Protein AF-A0A9K3P2A1-F1 (afdb_monomer_lite)

Secondary structure (DSSP, 8-state):
----EEE------------TTTTPPP---TTSGGGGGGHHHHHHHHH-TTHHHHH------HHHHHHHHHHEEEETTTTEEEEEEEETTEEEEEEE-HHHHHHHHT----TTS-S---HHHHHHHHHH--

Structure (mmCIF, N/CA/C/O backbone):
data_AF-A0A9K3P2A1-F1
#
_entry.id   AF-A0A9K3P2A1-F1
#
loop_
_atom_site.group_PDB
_atom_site.id
_atom_site.type_symbol
_atom_site.label_atom_id
_atom_site.label_alt_id
_atom_site.label_comp_id
_atom_site.label_asym_id
_atom_site.label_entity_id
_atom_site.label_seq_id
_atom_site.pdbx_PDB_ins_code
_atom_site.Cartn_x
_atom_site.Cartn_y
_atom_site.Cartn_z
_atom_site.occupancy
_atom_site.B_iso_or_equiv
_atom_site.auth_seq_id
_atom_site.auth_comp_id
_atom_site.auth_asym_id
_atom_site.auth_atom_id
_atom_site.pdbx_PDB_model_num
ATOM 1 N N . MET A 1 1 ? -9.078 18.064 26.685 1.00 35.88 1 MET A N 1
ATOM 2 C CA . MET A 1 1 ? -8.962 18.201 25.220 1.00 35.88 1 MET A CA 1
ATOM 3 C C . MET A 1 1 ? -9.677 17.002 24.631 1.00 35.88 1 MET A C 1
ATOM 5 O O . MET A 1 1 ? -9.434 15.902 25.105 1.00 35.88 1 MET A O 1
ATOM 9 N N . ALA A 1 2 ? -10.685 17.220 23.790 1.00 39.91 2 ALA A N 1
ATOM 10 C CA . ALA A 1 2 ? -11.493 16.136 23.239 1.00 39.91 2 ALA A CA 1
ATOM 11 C C . ALA A 1 2 ? -10.838 15.665 21.936 1.00 39.91 2 ALA A C 1
ATOM 13 O O . ALA A 1 2 ? -10.855 16.417 20.966 1.00 39.91 2 ALA A O 1
ATOM 14 N N . ASN A 1 3 ? -10.249 14.464 21.935 1.00 42.62 3 ASN A N 1
ATOM 15 C CA . ASN A 1 3 ? -9.659 13.873 20.732 1.00 42.62 3 ASN A CA 1
ATOM 16 C C . ASN A 1 3 ? -10.751 13.692 19.675 1.00 42.62 3 ASN A C 1
ATOM 18 O O . ASN A 1 3 ? -11.746 12.995 19.890 1.00 42.62 3 ASN A O 1
ATOM 22 N N . SER A 1 4 ? -10.567 14.348 18.534 1.00 47.31 4 SER A N 1
ATOM 23 C CA . SER A 1 4 ? -11.456 14.256 17.380 1.00 47.31 4 SER A CA 1
ATOM 24 C C . SER A 1 4 ? -11.145 12.980 16.591 1.00 47.31 4 SER A C 1
ATOM 26 O O . SER A 1 4 ? -10.529 13.030 15.530 1.00 47.31 4 SER A O 1
ATOM 28 N N . SER A 1 5 ? -11.579 11.820 17.084 1.00 49.31 5 SER A N 1
ATOM 29 C CA . SER A 1 5 ? -11.522 10.575 16.309 1.00 49.31 5 SER A CA 1
ATOM 30 C C . SER A 1 5 ? -12.645 10.547 15.269 1.00 49.31 5 SER A C 1
ATOM 32 O O . SER A 1 5 ? -13.829 10.585 15.615 1.00 49.31 5 SER A O 1
ATOM 34 N N . LYS A 1 6 ? -12.291 10.469 13.981 1.00 62.22 6 LYS A N 1
ATOM 35 C CA . LYS A 1 6 ? -13.261 10.346 12.881 1.00 62.22 6 LYS A CA 1
ATOM 36 C C . LYS A 1 6 ? -13.411 8.877 12.485 1.00 62.22 6 LYS A C 1
ATOM 38 O O . LYS A 1 6 ? -12.435 8.187 12.194 1.00 62.22 6 LYS A O 1
ATOM 43 N N . THR A 1 7 ? -14.652 8.395 12.444 1.00 57.34 7 THR A N 1
ATOM 44 C CA . THR A 1 7 ? -14.978 7.089 11.859 1.00 57.34 7 THR A CA 1
ATOM 45 C C . THR A 1 7 ? -14.795 7.162 10.345 1.00 57.34 7 THR A C 1
ATOM 47 O O . THR A 1 7 ? -15.378 8.029 9.686 1.00 57.34 7 THR A O 1
ATOM 50 N N . ILE A 1 8 ? -13.998 6.254 9.781 1.00 60.16 8 ILE A N 1
ATOM 51 C CA . ILE A 1 8 ? -13.755 6.210 8.338 1.00 60.16 8 ILE A CA 1
ATOM 52 C C . ILE A 1 8 ? -15.010 5.651 7.659 1.00 60.16 8 ILE A C 1
ATOM 54 O O . ILE A 1 8 ? -15.293 4.459 7.721 1.00 60.16 8 ILE A O 1
ATOM 58 N N . SER A 1 9 ? -15.788 6.513 7.001 1.00 45.38 9 SER A N 1
ATOM 59 C CA . SER A 1 9 ? -16.869 6.068 6.113 1.00 45.38 9 SER A CA 1
ATOM 60 C C . SER A 1 9 ? -16.342 5.984 4.682 1.00 45.38 9 SER A C 1
ATOM 62 O O . SER A 1 9 ? -16.003 7.003 4.078 1.00 45.38 9 SER A O 1
ATOM 64 N N . VAL A 1 10 ? -16.248 4.772 4.131 1.00 47.66 10 VAL A N 1
ATOM 65 C CA . VAL A 1 10 ? -15.830 4.566 2.737 1.00 47.66 10 VAL A CA 1
ATOM 66 C C . VAL A 1 10 ? -16.986 4.970 1.819 1.00 47.66 10 VAL A C 1
ATOM 68 O O . VAL A 1 10 ? -17.850 4.164 1.477 1.00 47.66 10 VAL A O 1
ATOM 71 N N . LYS A 1 11 ? -17.034 6.245 1.424 1.00 43.16 11 LYS A N 1
ATOM 72 C CA . LYS A 1 11 ? -17.867 6.678 0.298 1.00 43.16 11 LYS A CA 1
ATOM 73 C C . LYS A 1 11 ? -17.125 6.336 -0.991 1.00 43.16 11 LYS A C 1
ATOM 75 O O . LYS A 1 11 ? -16.201 7.044 -1.378 1.00 43.16 11 LYS A O 1
ATOM 80 N N . TYR A 1 12 ? -17.524 5.252 -1.655 1.00 43.06 12 TYR A N 1
ATOM 81 C CA . TYR A 1 12 ? -17.064 4.943 -3.009 1.00 43.06 12 TYR A CA 1
ATOM 82 C C . TYR A 1 12 ? -17.601 6.005 -3.973 1.00 43.06 12 TYR A C 1
ATOM 84 O O . TYR A 1 12 ? -18.735 5.922 -4.438 1.00 43.06 12 TYR A O 1
ATOM 92 N N . VAL A 1 13 ? -16.791 7.023 -4.254 1.00 43.00 13 VAL A N 1
ATOM 93 C CA . VAL A 1 13 ? -17.041 7.982 -5.333 1.00 43.00 13 VAL A CA 1
ATOM 94 C C . VAL A 1 13 ? -15.879 7.889 -6.313 1.00 43.00 13 VAL A C 1
ATOM 96 O O . VAL A 1 13 ? -15.010 8.752 -6.364 1.00 43.00 13 VAL A O 1
ATOM 99 N N . SER A 1 14 ? -15.825 6.803 -7.078 1.00 48.16 14 SER A N 1
ATOM 100 C CA . SER A 1 14 ? -14.970 6.742 -8.259 1.00 48.16 14 SER A CA 1
ATOM 101 C C . SER A 1 14 ? -15.779 6.198 -9.432 1.00 48.16 14 SER A C 1
ATOM 103 O O . SER A 1 14 ? -16.319 5.099 -9.390 1.00 48.16 14 SER A O 1
ATOM 105 N N . ASN A 1 15 ? -15.850 6.974 -10.515 1.00 55.09 15 ASN A N 1
ATOM 106 C CA . ASN A 1 15 ? -16.389 6.529 -11.808 1.00 55.09 15 ASN A CA 1
ATOM 107 C C . ASN A 1 15 ? -15.403 5.596 -12.544 1.00 55.09 15 ASN A C 1
ATOM 109 O O . ASN A 1 15 ? -15.486 5.423 -13.758 1.00 55.09 15 ASN A O 1
ATOM 113 N N . VAL A 1 16 ? -14.422 5.044 -11.828 1.00 53.03 16 VAL A N 1
ATOM 114 C CA . VAL A 1 16 ? -13.366 4.203 -12.381 1.00 53.03 16 VAL A CA 1
ATOM 115 C C . VAL A 1 16 ? -13.866 2.768 -12.307 1.00 53.03 16 VAL A C 1
ATOM 117 O O . VAL A 1 16 ? -13.983 2.207 -11.218 1.00 53.03 16 VAL A O 1
ATOM 120 N N . GLN A 1 17 ? -14.189 2.178 -13.459 1.00 59.78 17 GLN A N 1
ATOM 121 C CA . GLN A 1 17 ? -14.466 0.747 -13.518 1.00 59.78 17 GLN A CA 1
ATOM 122 C C . GLN A 1 17 ? -13.210 -0.008 -13.084 1.00 59.78 17 GLN A C 1
ATOM 124 O O . GLN A 1 17 ? -12.128 0.168 -13.643 1.00 59.78 17 GLN A O 1
ATOM 129 N N . PHE A 1 18 ? -13.352 -0.805 -12.032 1.00 53.12 18 PHE A N 1
ATOM 130 C CA . PHE A 1 18 ? -12.257 -1.584 -11.490 1.00 53.12 18 PHE A CA 1
ATOM 131 C C . PHE A 1 18 ? -12.048 -2.818 -12.375 1.00 53.12 18 PHE A C 1
ATOM 133 O O . PHE A 1 18 ? -12.896 -3.709 -12.394 1.00 53.12 18 PHE A O 1
ATOM 140 N N . ASP A 1 19 ? -10.951 -2.861 -13.130 1.00 67.25 19 ASP A N 1
ATOM 141 C CA . ASP A 1 19 ? -10.540 -4.057 -13.856 1.00 67.25 19 ASP A CA 1
ATOM 142 C C . ASP A 1 19 ? -9.963 -5.083 -12.862 1.00 67.25 19 ASP A C 1
ATOM 144 O O . ASP A 1 19 ? -9.225 -4.693 -11.953 1.00 67.25 19 ASP A O 1
ATOM 148 N N . PRO A 1 20 ? -10.258 -6.388 -12.995 1.00 65.88 20 PRO A N 1
ATOM 149 C CA . PRO A 1 20 ? -9.697 -7.421 -12.122 1.00 65.88 20 PRO A CA 1
ATOM 150 C C . PRO A 1 20 ? -8.161 -7.464 -12.085 1.00 65.88 20 PRO A C 1
ATOM 152 O O . PRO A 1 20 ? -7.596 -7.993 -11.131 1.00 65.88 20 PRO A O 1
ATOM 155 N N . SER A 1 21 ? -7.486 -6.930 -13.106 1.00 64.56 21 SER A N 1
ATOM 156 C CA . SER A 1 21 ? -6.028 -6.797 -13.151 1.00 64.56 21 SER A CA 1
ATOM 157 C C . SER A 1 21 ? -5.493 -5.595 -12.364 1.00 64.56 21 SER A C 1
ATOM 159 O O . SER A 1 21 ? -4.300 -5.568 -12.045 1.00 64.56 21 SER A O 1
ATOM 161 N N . HIS A 1 22 ? -6.340 -4.629 -11.987 1.00 61.41 22 HIS A N 1
ATOM 162 C CA . HIS A 1 22 ? -5.944 -3.541 -11.096 1.00 61.41 22 HIS A CA 1
ATOM 163 C C . HIS A 1 22 ? -5.514 -4.116 -9.737 1.00 61.41 22 HIS A C 1
ATOM 165 O O . HIS A 1 22 ? -6.172 -4.991 -9.179 1.00 61.41 22 HIS A O 1
ATOM 171 N N . ASN A 1 23 ? -4.400 -3.615 -9.200 1.00 63.88 23 ASN A N 1
ATOM 172 C CA . ASN A 1 23 ? -3.734 -4.110 -7.985 1.00 63.88 23 ASN A CA 1
ATOM 173 C C . ASN A 1 23 ? -3.072 -5.498 -8.104 1.00 63.88 23 ASN A C 1
ATOM 175 O O . ASN A 1 23 ? -2.781 -6.123 -7.083 1.00 63.88 23 ASN A O 1
ATOM 179 N N . THR A 1 24 ? -2.790 -5.985 -9.316 1.00 71.62 24 THR A N 1
ATOM 180 C CA . THR A 1 24 ? -1.940 -7.175 -9.484 1.00 71.62 24 THR A CA 1
ATOM 181 C C . THR A 1 24 ? -0.478 -6.820 -9.212 1.00 71.62 24 THR A C 1
ATOM 183 O O . THR A 1 24 ? 0.042 -5.860 -9.780 1.00 71.62 24 THR A O 1
ATOM 186 N N . CYS A 1 25 ? 0.201 -7.605 -8.370 1.00 78.50 25 CYS A N 1
ATOM 187 C CA . CYS A 1 25 ? 1.638 -7.456 -8.142 1.00 78.50 25 CYS A CA 1
ATOM 188 C C . CYS A 1 25 ? 2.417 -7.631 -9.452 1.00 78.50 25 CYS A C 1
ATOM 190 O O . CYS A 1 25 ? 2.149 -8.545 -10.237 1.00 78.50 25 CYS A O 1
ATOM 192 N N . CYS A 1 26 ? 3.425 -6.794 -9.662 1.00 80.62 26 CYS A N 1
ATOM 193 C CA . CYS A 1 26 ? 4.334 -6.927 -10.784 1.00 80.62 26 CYS A CA 1
ATOM 194 C C . CYS A 1 26 ? 5.180 -8.198 -10.635 1.00 80.62 26 CYS A C 1
ATOM 196 O O . CYS A 1 26 ? 5.749 -8.465 -9.575 1.00 80.62 26 CYS A O 1
ATOM 198 N N . VAL A 1 27 ? 5.305 -8.961 -11.722 1.00 81.31 27 VAL A N 1
ATOM 199 C CA . VAL A 1 27 ? 6.164 -10.148 -11.792 1.00 81.31 27 VAL A CA 1
ATOM 200 C C . VAL A 1 27 ? 7.365 -9.820 -12.673 1.00 81.31 27 VAL A C 1
ATOM 202 O O . VAL A 1 27 ? 7.235 -9.688 -13.886 1.00 81.31 27 VAL A O 1
ATOM 205 N N . TYR A 1 28 ? 8.539 -9.676 -12.058 1.00 79.75 28 TYR A N 1
ATOM 206 C CA . TYR A 1 28 ? 9.806 -9.395 -12.750 1.00 79.75 28 TYR A CA 1
ATOM 207 C C . TYR A 1 28 ? 10.587 -10.681 -13.041 1.00 79.75 28 TYR A C 1
ATOM 209 O O . TYR A 1 28 ? 11.768 -10.790 -12.716 1.00 79.75 28 TYR A O 1
ATOM 217 N N . ASP A 1 29 ? 9.910 -11.677 -13.606 1.00 81.44 29 ASP A N 1
ATOM 218 C CA . ASP A 1 29 ? 10.523 -12.957 -13.952 1.00 81.44 29 ASP A CA 1
ATOM 219 C C . ASP A 1 29 ? 11.112 -12.898 -15.367 1.00 81.44 29 ASP A C 1
ATOM 221 O O . ASP A 1 29 ? 10.397 -12.938 -16.369 1.00 81.44 29 ASP A O 1
ATOM 225 N N . GLU A 1 30 ? 12.439 -12.798 -15.441 1.00 79.50 30 GLU A N 1
ATOM 226 C CA . GLU A 1 30 ? 13.194 -12.737 -16.698 1.00 79.50 30 GLU A CA 1
ATOM 227 C C . GLU A 1 30 ? 13.121 -14.033 -17.517 1.00 79.50 30 GLU A C 1
ATOM 229 O O . GLU A 1 30 ? 13.458 -14.023 -18.701 1.00 79.50 30 GLU A O 1
ATOM 234 N N . THR A 1 31 ? 12.657 -15.138 -16.925 1.00 82.38 31 THR A N 1
ATOM 235 C CA . THR A 1 31 ? 12.455 -16.399 -17.651 1.00 82.38 31 THR A CA 1
ATOM 236 C C . THR A 1 31 ? 11.191 -16.381 -18.514 1.00 82.38 31 THR A C 1
ATOM 238 O O . THR A 1 31 ? 11.062 -17.184 -19.441 1.00 82.38 31 THR A O 1
ATOM 241 N N . LEU A 1 32 ? 10.267 -15.442 -18.268 1.00 84.25 32 LEU A N 1
ATOM 242 C CA . LEU A 1 32 ? 9.044 -15.303 -19.051 1.00 84.25 32 LEU A CA 1
ATOM 243 C C . LEU A 1 32 ? 9.344 -14.677 -20.425 1.00 84.25 32 LEU A C 1
ATOM 245 O O . LEU A 1 32 ? 9.840 -13.551 -20.488 1.00 84.25 32 LEU A O 1
ATOM 249 N N . PRO A 1 33 ? 8.935 -15.301 -21.548 1.00 83.50 33 PRO A N 1
ATOM 250 C CA . PRO A 1 33 ? 9.208 -14.769 -22.889 1.00 83.50 33 PRO A CA 1
ATOM 251 C C . PRO A 1 33 ? 8.680 -13.347 -23.119 1.00 83.50 33 PRO A C 1
ATOM 253 O O . PRO A 1 33 ? 9.285 -12.558 -23.841 1.00 83.50 33 PRO A O 1
ATOM 256 N N . LYS A 1 34 ? 7.564 -12.991 -22.468 1.00 82.75 34 LYS A N 1
ATOM 257 C CA . LYS A 1 34 ? 6.962 -11.651 -22.548 1.00 82.75 34 LYS A CA 1
ATOM 258 C C . LYS A 1 34 ? 7.813 -10.569 -21.874 1.00 82.75 34 LYS A C 1
ATOM 260 O O . LYS A 1 34 ? 7.645 -9.399 -22.200 1.00 82.75 34 LYS A O 1
ATOM 265 N N . MET A 1 35 ? 8.727 -10.946 -20.977 1.00 81.50 35 MET A N 1
ATOM 266 C CA . MET A 1 35 ? 9.604 -10.006 -20.280 1.00 81.50 35 MET A CA 1
ATOM 267 C C . MET A 1 35 ? 10.816 -9.572 -21.101 1.00 81.50 35 MET A C 1
ATOM 269 O O . MET A 1 35 ? 11.383 -8.520 -20.816 1.00 81.50 35 MET A O 1
ATOM 273 N N . ALA A 1 36 ? 11.171 -10.309 -22.159 1.00 79.69 36 ALA A N 1
ATOM 274 C CA . ALA A 1 36 ? 12.324 -9.995 -23.004 1.00 79.69 36 ALA A CA 1
ATOM 275 C C . ALA A 1 36 ? 12.257 -8.586 -23.625 1.00 79.69 36 ALA A C 1
ATOM 277 O O . ALA A 1 36 ? 13.284 -7.928 -23.758 1.00 79.69 36 ALA A O 1
ATOM 278 N N . VAL A 1 37 ? 11.052 -8.098 -23.947 1.00 84.12 37 VAL A N 1
ATOM 279 C CA . VAL A 1 37 ? 10.827 -6.764 -24.541 1.00 84.12 37 VAL A CA 1
ATOM 280 C C . VAL A 1 37 ? 11.036 -5.632 -23.524 1.00 84.12 37 VAL A C 1
ATOM 282 O O . VAL A 1 37 ? 11.299 -4.496 -23.900 1.00 84.12 37 VAL A O 1
ATOM 285 N N . PHE A 1 38 ? 10.955 -5.939 -22.229 1.00 81.38 38 PHE A N 1
ATOM 286 C CA . PHE A 1 38 ? 11.063 -4.970 -21.135 1.00 81.38 38 PHE A CA 1
ATOM 287 C C . PHE A 1 38 ? 12.392 -5.084 -20.381 1.00 81.38 38 PHE A C 1
ATOM 289 O O . PHE A 1 38 ? 12.535 -4.536 -19.291 1.00 81.38 38 PHE A O 1
ATOM 296 N N . LYS A 1 39 ? 13.377 -5.799 -20.929 1.00 80.44 39 LYS A N 1
ATOM 297 C CA . LYS A 1 39 ? 14.640 -6.067 -20.233 1.00 80.44 39 LYS A CA 1
ATOM 298 C C . LYS A 1 39 ? 15.342 -4.786 -19.771 1.00 80.44 39 LYS A C 1
ATOM 300 O O . LYS A 1 39 ? 15.814 -4.728 -18.640 1.00 80.44 39 LYS A O 1
ATOM 305 N N . ASP A 1 40 ? 15.321 -3.750 -20.604 1.00 81.75 40 ASP A N 1
ATOM 306 C CA . ASP A 1 40 ? 16.009 -2.488 -20.325 1.00 81.75 40 ASP A CA 1
ATOM 307 C C . ASP A 1 40 ? 15.347 -1.699 -19.183 1.00 81.75 40 ASP A C 1
ATOM 309 O O . ASP A 1 40 ? 16.034 -1.075 -18.375 1.00 81.75 40 ASP A O 1
ATOM 313 N N . ILE A 1 41 ? 14.014 -1.764 -19.048 1.00 84.69 41 ILE A N 1
ATOM 314 C CA . ILE A 1 41 ? 13.312 -1.077 -17.953 1.00 84.69 41 ILE A CA 1
ATOM 315 C C . ILE A 1 41 ? 13.387 -1.863 -16.640 1.00 84.69 41 ILE A C 1
ATOM 317 O O . ILE A 1 41 ? 13.279 -1.270 -15.569 1.00 84.69 41 ILE A O 1
ATOM 321 N N . LEU A 1 42 ? 13.606 -3.182 -16.682 1.00 82.69 42 LEU A N 1
ATOM 322 C CA . LEU A 1 42 ? 13.670 -4.006 -15.471 1.00 82.69 42 LEU A CA 1
ATOM 323 C C . LEU A 1 42 ? 14.785 -3.574 -14.521 1.00 82.69 42 LEU A C 1
ATOM 325 O O . LEU A 1 42 ? 14.580 -3.582 -13.308 1.00 82.69 42 LEU A O 1
ATOM 329 N N . GLU A 1 43 ? 15.941 -3.167 -15.047 1.00 83.50 43 GLU A N 1
ATOM 330 C CA . GLU A 1 43 ? 17.035 -2.645 -14.225 1.00 83.50 43 GLU A CA 1
ATOM 331 C C . GLU A 1 43 ? 16.601 -1.396 -13.446 1.00 83.50 43 GLU A C 1
ATOM 333 O O . GLU A 1 43 ? 16.905 -1.263 -12.260 1.00 83.50 43 GLU A O 1
ATOM 338 N N . PHE A 1 44 ? 15.821 -0.517 -14.080 1.00 84.62 44 PHE A N 1
ATOM 339 C CA . PHE A 1 44 ? 15.246 0.654 -13.428 1.00 84.62 44 PHE A CA 1
ATOM 340 C C . PHE A 1 44 ? 14.175 0.267 -12.400 1.00 84.62 44 PHE A C 1
ATOM 342 O O . PHE A 1 44 ? 14.235 0.710 -11.255 1.00 84.62 44 PHE A O 1
ATOM 349 N N . MET A 1 45 ? 13.241 -0.617 -12.765 1.00 85.31 45 MET A N 1
ATOM 350 C CA . MET A 1 45 ? 12.156 -1.057 -11.877 1.00 85.31 45 MET A CA 1
ATOM 351 C C . MET A 1 45 ? 12.678 -1.729 -10.601 1.00 85.31 45 MET A C 1
ATOM 353 O O . MET A 1 45 ? 12.102 -1.550 -9.528 1.00 85.31 45 MET A O 1
ATOM 357 N N . LYS A 1 46 ? 13.789 -2.471 -10.693 1.00 83.19 46 LYS A N 1
ATOM 358 C CA . LYS A 1 46 ? 14.451 -3.107 -9.542 1.00 83.19 46 LYS A CA 1
ATOM 359 C C . LYS A 1 46 ? 15.095 -2.107 -8.577 1.00 83.19 46 LYS A C 1
ATOM 361 O O . LYS A 1 46 ? 15.309 -2.462 -7.425 1.00 83.19 46 LYS A O 1
ATOM 366 N N . ARG A 1 47 ? 15.406 -0.886 -9.025 1.00 83.56 47 ARG A N 1
ATOM 367 C CA . ARG A 1 47 ? 16.004 0.180 -8.199 1.00 83.56 47 ARG A CA 1
ATOM 368 C C . ARG A 1 47 ? 14.972 1.058 -7.499 1.00 83.56 47 ARG A C 1
ATOM 370 O O . ARG A 1 47 ? 15.350 1.896 -6.687 1.00 83.56 47 ARG A O 1
ATOM 377 N N . LEU A 1 48 ? 13.690 0.916 -7.833 1.00 85.06 48 LEU A N 1
ATOM 378 C CA . LEU A 1 48 ? 12.651 1.758 -7.254 1.00 85.06 48 LEU A CA 1
ATOM 379 C C . LEU A 1 48 ? 12.519 1.501 -5.742 1.00 85.06 48 LEU A C 1
ATOM 381 O O . LEU A 1 48 ? 12.420 0.340 -5.342 1.00 85.06 48 LEU A O 1
ATOM 385 N N . PRO A 1 49 ? 12.403 2.550 -4.907 1.00 83.38 49 PRO A N 1
ATOM 386 C CA . PRO A 1 49 ? 12.191 2.406 -3.460 1.00 83.38 49 PRO A CA 1
ATOM 387 C C . PRO A 1 49 ? 10.956 1.567 -3.101 1.00 83.38 49 PRO A C 1
ATOM 389 O O . PRO A 1 49 ? 10.925 0.868 -2.096 1.00 83.38 49 PRO A O 1
ATOM 392 N N . ILE A 1 50 ? 9.947 1.581 -3.976 1.00 86.06 50 ILE A N 1
ATOM 393 C CA . ILE A 1 50 ? 8.678 0.868 -3.799 1.00 86.06 50 ILE A CA 1
ATOM 394 C C . ILE A 1 50 ? 8.700 -0.578 -4.314 1.00 86.06 50 ILE A C 1
ATOM 396 O O . ILE A 1 50 ? 7.644 -1.199 -4.429 1.00 86.06 50 ILE A O 1
ATOM 400 N N . GLN A 1 51 ? 9.867 -1.133 -4.654 1.00 87.38 51 GLN A N 1
ATOM 401 C CA . GLN A 1 51 ? 9.975 -2.449 -5.291 1.00 87.38 51 GLN A CA 1
ATOM 402 C C . GLN A 1 51 ? 9.206 -3.533 -4.523 1.00 87.38 51 GLN A C 1
ATOM 404 O O . GLN A 1 51 ? 8.417 -4.259 -5.126 1.00 87.38 51 GLN A O 1
ATOM 409 N N . LYS A 1 52 ? 9.383 -3.617 -3.198 1.00 87.56 52 LYS A N 1
ATOM 410 C CA . LYS A 1 52 ? 8.689 -4.614 -2.371 1.00 87.56 52 LYS A CA 1
ATOM 411 C C . LYS A 1 52 ? 7.173 -4.422 -2.413 1.00 87.56 52 LYS A C 1
ATOM 413 O O . LYS A 1 52 ? 6.454 -5.409 -2.481 1.00 87.56 52 LYS A O 1
ATOM 418 N N . ALA A 1 53 ? 6.676 -3.186 -2.434 1.00 86.12 53 ALA A N 1
ATOM 419 C CA . ALA A 1 53 ? 5.243 -2.920 -2.566 1.00 86.12 53 ALA A CA 1
ATOM 420 C C . ALA A 1 53 ? 4.687 -3.381 -3.926 1.00 86.12 53 ALA A C 1
ATOM 422 O O . ALA A 1 53 ? 3.555 -3.850 -4.000 1.00 86.12 53 ALA A O 1
ATOM 423 N N . LEU A 1 54 ? 5.489 -3.288 -4.992 1.00 86.19 54 LEU A N 1
ATOM 424 C CA . LEU A 1 54 ? 5.093 -3.717 -6.335 1.00 86.19 54 LEU A CA 1
ATOM 425 C C . LEU A 1 54 ? 5.106 -5.240 -6.503 1.00 86.19 54 LEU A C 1
ATOM 427 O O . LEU A 1 54 ? 4.264 -5.770 -7.222 1.00 86.19 54 LEU A O 1
ATOM 431 N N . THR A 1 55 ? 6.054 -5.945 -5.885 1.00 86.75 55 THR A N 1
ATOM 432 C CA . THR A 1 55 ? 6.312 -7.367 -6.181 1.00 86.75 55 THR A CA 1
ATOM 433 C C . THR A 1 55 ? 5.876 -8.331 -5.085 1.00 86.75 55 THR A C 1
ATOM 435 O O . THR A 1 55 ? 5.728 -9.524 -5.356 1.00 86.75 55 THR A O 1
ATOM 438 N N . ASN A 1 56 ? 5.672 -7.863 -3.850 1.00 87.44 56 ASN A N 1
ATOM 439 C CA . ASN A 1 56 ? 5.342 -8.738 -2.731 1.00 87.44 56 ASN A CA 1
ATOM 440 C C . ASN A 1 56 ? 3.923 -9.299 -2.868 1.00 87.44 56 ASN A C 1
ATOM 442 O O . ASN A 1 56 ? 2.930 -8.621 -2.604 1.00 87.44 56 ASN A O 1
ATOM 446 N N . GLN A 1 57 ? 3.846 -10.574 -3.236 1.00 82.44 57 GLN A N 1
ATOM 447 C CA . GLN A 1 57 ? 2.606 -11.333 -3.255 1.00 82.44 57 GLN A CA 1
ATOM 448 C C . GLN A 1 57 ? 2.281 -11.817 -1.842 1.00 82.44 57 GLN A C 1
ATOM 450 O O . GLN A 1 57 ? 2.708 -12.889 -1.410 1.00 82.44 57 GLN A O 1
ATOM 455 N N . HIS A 1 58 ? 1.497 -11.024 -1.115 1.00 82.12 58 HIS A N 1
ATOM 456 C CA . HIS A 1 58 ? 0.956 -11.434 0.172 1.00 82.12 58 HIS A CA 1
ATOM 457 C C . HIS A 1 58 ? -0.442 -12.034 0.007 1.00 82.12 58 HIS A C 1
ATOM 459 O O . HIS A 1 58 ? -1.280 -11.513 -0.730 1.00 82.12 58 HIS A O 1
ATOM 465 N N . ARG A 1 59 ? -0.729 -13.125 0.722 1.00 83.12 59 ARG A N 1
ATOM 466 C CA . ARG A 1 59 ? -2.077 -13.696 0.741 1.00 83.12 59 ARG A CA 1
ATOM 467 C C . ARG A 1 59 ? -2.973 -12.827 1.614 1.00 83.12 59 ARG A C 1
ATOM 469 O O . ARG A 1 59 ? -2.887 -12.883 2.835 1.00 83.12 59 ARG A O 1
ATOM 476 N N . VAL A 1 60 ? -3.856 -12.060 0.985 1.00 80.62 60 VAL A N 1
ATOM 477 C CA . VAL A 1 60 ? -4.801 -11.193 1.695 1.00 80.62 60 VAL A CA 1
ATOM 478 C C . VAL A 1 60 ? -6.197 -11.810 1.693 1.00 80.62 60 VAL A C 1
ATOM 480 O O . VAL A 1 60 ? -6.664 -12.334 0.682 1.00 80.62 60 VAL A O 1
ATOM 483 N N . PHE A 1 61 ? -6.882 -11.743 2.832 1.00 83.31 61 PHE A N 1
ATOM 484 C CA . PHE A 1 61 ? -8.260 -12.207 2.967 1.00 83.31 61 PHE A CA 1
ATOM 485 C C . PHE A 1 61 ? -9.212 -11.018 2.950 1.00 83.31 61 PHE A C 1
ATOM 487 O O . PHE A 1 61 ? -9.179 -10.182 3.851 1.00 83.31 61 PHE A O 1
ATOM 494 N N . ARG A 1 62 ? -10.111 -10.971 1.960 1.00 82.19 62 ARG A N 1
ATOM 495 C CA . ARG A 1 62 ? -11.103 -9.892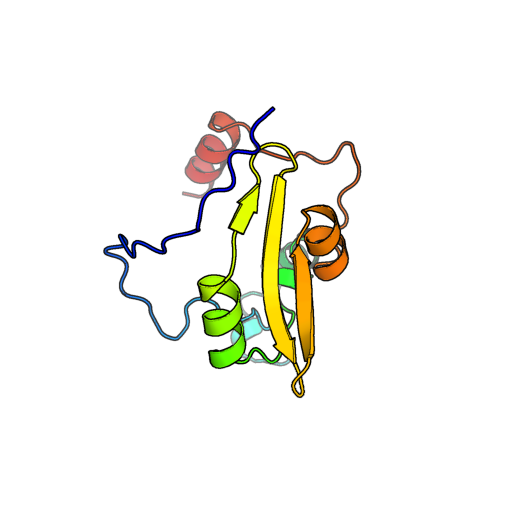 1.827 1.00 82.19 62 ARG A CA 1
ATOM 496 C C . ARG A 1 62 ? -11.925 -9.685 3.102 1.00 82.19 62 ARG A C 1
ATOM 498 O O . ARG A 1 62 ? -12.090 -8.557 3.538 1.00 82.19 62 ARG A O 1
ATOM 505 N N . SER A 1 63 ? -12.340 -10.772 3.752 1.00 82.56 63 SER A N 1
ATOM 506 C CA . SER A 1 63 ? -13.077 -10.710 5.019 1.00 82.56 63 SER A CA 1
ATOM 507 C C . SER A 1 63 ? -12.318 -9.981 6.132 1.00 82.56 63 SER A C 1
ATOM 509 O O . SER A 1 63 ? -12.940 -9.330 6.964 1.00 82.56 63 SER A O 1
ATOM 511 N N . HIS A 1 64 ? -10.986 -10.074 6.152 1.00 83.62 64 HIS A N 1
ATOM 512 C CA . HIS A 1 64 ? -10.157 -9.416 7.161 1.00 83.62 64 HIS A CA 1
ATOM 513 C C . HIS A 1 64 ? -10.005 -7.926 6.853 1.00 83.62 64 HIS A C 1
ATOM 515 O O . HIS A 1 64 ? -10.093 -7.115 7.769 1.00 83.62 64 HIS A O 1
ATOM 521 N N . ILE A 1 65 ? -9.849 -7.570 5.572 1.00 85.19 65 ILE A N 1
ATOM 522 C CA . ILE A 1 65 ? -9.835 -6.174 5.114 1.00 85.19 65 ILE A CA 1
ATOM 523 C C . ILE A 1 65 ? -11.158 -5.493 5.478 1.00 85.19 65 ILE A C 1
ATOM 525 O O . ILE A 1 65 ? -11.159 -4.430 6.092 1.00 85.19 65 ILE A O 1
ATOM 529 N N . ASP A 1 66 ? -12.281 -6.128 5.141 1.00 85.12 66 ASP A N 1
ATOM 530 C CA . ASP A 1 66 ? -13.613 -5.574 5.383 1.00 85.12 66 ASP A CA 1
ATOM 531 C C . ASP A 1 66 ? -13.877 -5.401 6.888 1.00 85.12 66 ASP A C 1
ATOM 533 O O . ASP A 1 66 ? -14.406 -4.375 7.317 1.00 85.12 66 ASP A O 1
ATOM 537 N N . HIS A 1 67 ? -13.473 -6.376 7.712 1.00 84.62 67 HIS A N 1
ATOM 538 C CA . HIS A 1 67 ? -13.617 -6.287 9.166 1.00 84.62 67 HIS A CA 1
ATOM 539 C C . HIS A 1 67 ? -12.730 -5.184 9.758 1.00 84.62 67 HIS A C 1
ATOM 541 O O . HIS A 1 67 ? -13.205 -4.408 10.584 1.00 84.62 67 HIS A O 1
ATOM 547 N N . PHE A 1 68 ? -11.478 -5.074 9.306 1.00 88.62 68 PHE A N 1
ATOM 548 C CA . PHE A 1 68 ? -10.578 -4.001 9.719 1.00 88.62 68 PHE A CA 1
ATOM 549 C C . PHE A 1 68 ? -11.194 -2.628 9.423 1.00 88.62 68 PHE A C 1
ATOM 551 O O . PHE A 1 68 ? -11.415 -1.840 10.335 1.00 88.62 68 PHE A O 1
ATOM 558 N N . TRP A 1 69 ? -11.577 -2.356 8.172 1.00 88.56 69 TRP A N 1
ATOM 559 C CA . TRP A 1 69 ? -12.100 -1.035 7.804 1.00 88.56 69 TRP A CA 1
ATOM 560 C C . TRP A 1 69 ? -13.446 -0.702 8.442 1.00 88.56 69 TRP A C 1
ATOM 562 O O . TRP A 1 69 ? -13.732 0.471 8.666 1.00 88.56 69 TRP A O 1
ATOM 572 N N . LYS A 1 70 ? -14.260 -1.706 8.785 1.00 88.06 70 LYS A N 1
ATOM 573 C CA . LYS A 1 70 ? -15.531 -1.491 9.489 1.00 88.06 70 LYS A CA 1
ATOM 574 C C . LYS A 1 70 ? -15.344 -0.897 10.889 1.00 88.06 70 LYS A C 1
ATOM 576 O O . LYS A 1 70 ? -16.199 -0.134 11.332 1.00 88.06 70 LYS A O 1
ATOM 581 N N . ASN A 1 71 ? -14.254 -1.248 11.567 1.00 88.25 71 ASN A N 1
ATOM 582 C CA . ASN A 1 71 ? -13.964 -0.812 12.933 1.00 88.25 71 ASN A CA 1
ATOM 583 C C . ASN A 1 71 ? -12.799 0.187 12.998 1.00 88.25 71 ASN A C 1
ATOM 585 O O . ASN A 1 71 ? -12.366 0.544 14.094 1.00 88.25 71 ASN A O 1
ATOM 589 N N . ALA A 1 72 ? -12.281 0.612 11.844 1.00 91.25 72 ALA A N 1
ATOM 590 C CA . ALA A 1 72 ? -11.140 1.501 11.767 1.00 91.25 72 ALA A CA 1
ATOM 591 C C . ALA A 1 72 ? -11.522 2.949 12.104 1.00 91.25 72 ALA A C 1
ATOM 593 O O . ALA A 1 72 ? -12.492 3.516 11.587 1.00 91.25 72 ALA A O 1
ATOM 594 N N . THR A 1 73 ? -10.698 3.573 12.932 1.00 92.31 73 THR A N 1
ATOM 595 C CA . THR A 1 73 ? -10.751 4.991 13.273 1.00 92.31 73 THR A CA 1
ATOM 596 C C . THR A 1 73 ? -9.414 5.636 12.969 1.00 92.31 73 THR A C 1
ATOM 598 O O . THR A 1 73 ? -8.366 5.064 13.267 1.00 92.31 73 THR A O 1
ATOM 601 N N . TYR A 1 74 ? -9.463 6.826 12.379 1.00 91.25 74 TYR A N 1
ATOM 602 C CA . TYR A 1 74 ? -8.282 7.642 12.131 1.00 91.25 74 TYR A CA 1
ATOM 603 C C . TYR A 1 74 ? -8.210 8.769 13.159 1.00 91.25 74 TYR A C 1
ATOM 605 O O . TYR A 1 74 ? -9.217 9.438 13.432 1.00 91.25 74 TYR A O 1
ATOM 613 N N . ASP A 1 75 ? -7.027 8.943 13.733 1.00 91.56 75 ASP A N 1
ATOM 614 C CA . ASP A 1 75 ? -6.695 10.036 14.636 1.00 91.56 75 ASP A CA 1
ATOM 615 C C . ASP A 1 75 ? -5.794 11.043 13.912 1.00 91.56 75 ASP A C 1
ATOM 617 O O . ASP A 1 75 ? -4.660 10.734 13.554 1.00 91.56 75 ASP A O 1
ATOM 621 N N . GLU A 1 76 ? -6.324 12.247 13.690 1.00 87.94 76 GLU A N 1
ATOM 622 C CA . GLU A 1 76 ? -5.632 13.337 12.993 1.00 87.94 76 GLU A CA 1
ATOM 623 C C . GLU A 1 76 ? -4.461 13.912 13.798 1.00 87.94 76 GLU A C 1
ATOM 625 O O . GLU A 1 76 ? -3.526 14.430 13.196 1.00 87.94 76 GLU A O 1
ATOM 630 N N . GLU A 1 77 ? -4.497 13.847 15.133 1.00 88.44 77 GLU A N 1
ATOM 631 C CA . GLU A 1 77 ? -3.427 14.414 15.967 1.00 88.44 77 GLU A CA 1
ATOM 632 C C . GLU A 1 77 ? -2.190 13.518 15.995 1.00 88.44 77 GLU A C 1
ATOM 634 O O . GLU A 1 77 ? -1.065 14.014 16.042 1.00 88.44 77 GLU A O 1
ATOM 639 N N . SER A 1 78 ? -2.401 12.202 15.978 1.00 86.94 78 SER A N 1
ATOM 640 C CA . SER A 1 78 ? -1.325 11.215 16.053 1.00 86.94 78 SER A CA 1
ATOM 641 C C . SER A 1 78 ? -0.934 10.612 14.699 1.00 86.94 78 SER A C 1
ATOM 643 O O . SER A 1 78 ? 0.087 9.932 14.636 1.00 86.94 78 SER A O 1
ATOM 645 N N . ASP A 1 79 ? -1.700 10.872 13.633 1.00 88.31 79 ASP A N 1
ATOM 646 C CA . ASP A 1 79 ? -1.542 10.267 12.299 1.00 88.31 79 ASP A CA 1
ATOM 647 C C . ASP A 1 79 ? -1.536 8.726 12.352 1.00 88.31 79 ASP A C 1
ATOM 649 O O . ASP A 1 79 ? -0.678 8.026 11.806 1.00 88.31 79 ASP A O 1
ATOM 653 N N . VAL A 1 80 ? -2.501 8.175 13.095 1.00 92.88 80 VAL A N 1
ATOM 654 C CA . VAL A 1 80 ? -2.613 6.735 13.353 1.00 92.88 80 VAL A CA 1
ATOM 655 C C . VAL A 1 80 ? -3.984 6.215 12.947 1.00 92.88 80 VAL A C 1
ATOM 657 O O . VAL A 1 80 ? -5.024 6.794 13.274 1.00 92.88 80 VAL A O 1
ATOM 660 N N . VAL A 1 81 ? -3.997 5.051 12.295 1.00 92.69 81 VAL A N 1
ATOM 661 C CA . VAL A 1 81 ? -5.219 4.268 12.080 1.00 92.69 81 VAL A CA 1
ATOM 662 C C . VAL A 1 81 ? -5.282 3.157 13.118 1.00 92.69 81 VAL A C 1
ATOM 664 O O . VAL A 1 81 ? -4.403 2.302 13.195 1.00 92.69 81 VAL A O 1
ATOM 667 N N . THR A 1 82 ? -6.345 3.134 13.909 1.00 92.88 82 THR A N 1
ATOM 668 C CA . THR A 1 82 ? -6.599 2.083 14.899 1.00 92.88 82 THR A CA 1
ATOM 669 C C . THR A 1 82 ? -7.826 1.279 14.506 1.00 92.88 82 THR A C 1
ATOM 671 O O . THR A 1 82 ? -8.791 1.834 13.999 1.00 92.88 82 THR A O 1
ATOM 674 N N . SER A 1 83 ? -7.813 -0.035 14.720 1.00 91.88 83 SER A N 1
ATOM 675 C CA . SER A 1 83 ? -8.978 -0.891 14.479 1.00 91.88 83 SER A CA 1
ATOM 676 C C . SER A 1 83 ? -9.051 -1.999 15.514 1.00 91.88 83 SER A C 1
ATOM 678 O O . SER A 1 83 ? -8.056 -2.675 15.778 1.00 91.88 83 SER A O 1
ATOM 680 N N . SER A 1 84 ? -10.241 -2.255 16.049 1.00 87.56 84 SER A N 1
ATOM 681 C CA . SER A 1 84 ? -10.502 -3.438 16.869 1.00 87.56 84 SER A CA 1
ATOM 682 C C . SER A 1 84 ? -10.915 -4.614 15.980 1.00 87.56 84 SER A C 1
ATOM 684 O O . SER A 1 84 ? -11.848 -4.525 15.179 1.00 87.56 84 SER A O 1
ATOM 686 N N . VAL A 1 85 ? -10.198 -5.731 16.086 1.00 83.50 85 VAL A N 1
ATOM 687 C CA . VAL A 1 85 ? -10.473 -6.954 15.322 1.00 83.50 85 VAL A CA 1
ATOM 688 C C . VAL A 1 85 ? -10.566 -8.131 16.284 1.00 83.50 85 VAL A C 1
ATOM 690 O O . VAL A 1 85 ? -9.693 -8.324 17.128 1.00 83.50 85 VAL A O 1
ATOM 693 N N . SER A 1 86 ? -11.626 -8.932 16.159 1.00 80.88 86 SER A N 1
ATOM 694 C CA . SER A 1 86 ? -11.761 -10.177 16.919 1.00 80.88 86 SER A CA 1
ATOM 695 C C . SER A 1 86 ? -10.942 -11.283 16.251 1.00 80.88 86 SER A C 1
ATOM 697 O O . SER A 1 86 ? -11.229 -11.683 15.121 1.00 80.88 86 SER A O 1
ATOM 699 N N . LEU A 1 87 ? -9.911 -11.764 16.940 1.00 77.19 87 LEU A N 1
ATOM 700 C CA . LEU A 1 87 ? -9.041 -12.856 16.513 1.00 77.19 87 LEU A CA 1
ATOM 701 C C . LEU A 1 87 ? -9.179 -13.995 17.521 1.00 77.19 87 LEU A C 1
ATOM 703 O O . LEU A 1 87 ? -8.848 -13.833 18.691 1.00 77.19 87 LEU A O 1
ATOM 707 N N . ASN A 1 88 ? -9.666 -15.153 17.069 1.00 78.69 88 ASN A N 1
ATOM 708 C CA . ASN A 1 88 ? -9.852 -16.352 17.899 1.00 78.69 88 ASN A CA 1
ATOM 709 C C . ASN A 1 88 ? -10.701 -16.127 19.170 1.00 78.69 88 ASN A C 1
ATOM 711 O O . ASN A 1 88 ? -10.480 -16.780 20.183 1.00 78.69 88 ASN A O 1
ATOM 715 N N . GLY A 1 89 ? -11.675 -15.211 19.121 1.00 79.62 89 GLY A N 1
ATOM 716 C CA . GLY A 1 89 ? -12.545 -14.889 20.259 1.00 79.62 89 GLY A CA 1
ATOM 717 C C . GLY A 1 89 ? -12.011 -13.795 21.190 1.00 79.62 89 GLY A C 1
ATOM 718 O O . GLY A 1 89 ? -12.730 -13.376 22.091 1.00 79.62 89 GLY A O 1
ATOM 719 N N . GLU A 1 90 ? -10.806 -13.274 20.946 1.00 84.06 90 GLU A N 1
ATOM 720 C CA . GLU A 1 90 ? -10.242 -12.134 21.672 1.00 84.06 90 GLU A CA 1
ATOM 721 C C . GLU A 1 90 ? -10.264 -10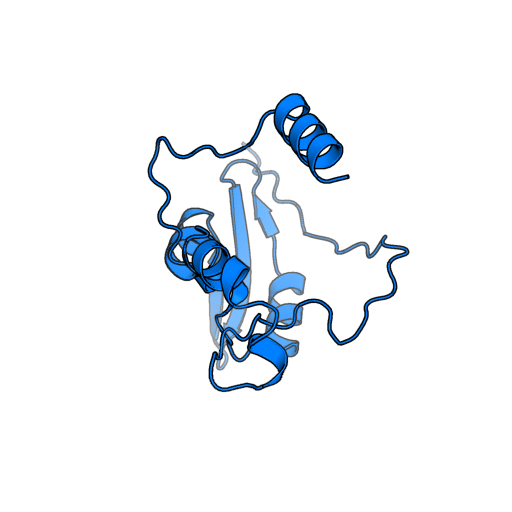.872 20.807 1.00 84.06 90 GLU A C 1
ATOM 723 O O . GLU A 1 90 ? -9.872 -10.893 19.639 1.00 84.06 90 GLU A O 1
ATOM 728 N N . ASN A 1 91 ? -10.687 -9.747 21.382 1.00 84.75 91 ASN A N 1
ATOM 729 C CA . ASN A 1 91 ? -10.599 -8.456 20.707 1.00 84.75 91 ASN A CA 1
ATOM 730 C C . ASN A 1 91 ? -9.174 -7.919 20.815 1.00 84.75 91 ASN A C 1
ATOM 732 O O . ASN A 1 91 ? -8.697 -7.623 21.910 1.00 84.75 91 ASN A O 1
ATOM 736 N N . LYS A 1 92 ? -8.509 -7.768 19.671 1.00 88.50 92 LYS A N 1
ATOM 737 C CA . LYS A 1 92 ? -7.180 -7.168 19.568 1.00 88.50 92 LYS A CA 1
ATOM 738 C C . LYS A 1 92 ? -7.274 -5.820 18.877 1.00 88.50 92 LYS A C 1
ATOM 740 O O . LYS A 1 92 ? -7.950 -5.679 17.858 1.00 88.50 92 LYS A O 1
ATOM 745 N N . THR A 1 93 ? -6.572 -4.839 19.427 1.00 90.25 93 THR A N 1
ATOM 746 C CA . THR A 1 93 ? -6.422 -3.527 18.799 1.00 90.25 93 THR A CA 1
ATOM 747 C C . THR A 1 93 ? -5.213 -3.562 17.882 1.00 90.25 93 THR A C 1
ATOM 749 O O . THR A 1 93 ? -4.099 -3.846 18.319 1.00 90.25 93 THR A O 1
ATOM 752 N N . ILE A 1 94 ? -5.444 -3.284 16.607 1.00 90.56 94 ILE A N 1
ATOM 753 C CA . ILE A 1 94 ? -4.408 -3.100 15.598 1.00 90.56 94 ILE A CA 1
ATOM 754 C C . ILE A 1 94 ? -4.153 -1.602 15.484 1.00 90.56 94 ILE A C 1
ATOM 756 O O . ILE A 1 94 ? -5.099 -0.825 15.359 1.00 90.56 94 ILE A O 1
ATOM 760 N N . ILE A 1 95 ? -2.882 -1.217 15.534 1.00 92.56 95 ILE A N 1
ATOM 761 C CA . ILE A 1 95 ? -2.424 0.164 15.416 1.00 92.56 95 ILE A CA 1
ATOM 762 C C . ILE A 1 95 ? -1.534 0.231 14.178 1.00 92.56 95 ILE A C 1
ATOM 764 O O . ILE A 1 95 ? -0.510 -0.448 14.120 1.00 92.56 95 ILE A O 1
ATOM 768 N N . ILE A 1 96 ? -1.949 1.007 13.183 1.00 92.81 96 ILE A N 1
ATOM 769 C CA . ILE A 1 96 ? -1.208 1.245 11.948 1.00 92.81 96 ILE A CA 1
ATOM 770 C C . ILE A 1 96 ? -0.641 2.659 12.001 1.00 92.81 96 ILE A C 1
ATOM 772 O O . ILE A 1 96 ? -1.391 3.635 11.994 1.00 92.81 96 ILE A O 1
ATOM 776 N N . THR A 1 97 ? 0.684 2.739 12.051 1.00 92.31 97 THR A N 1
ATOM 777 C CA . THR A 1 97 ? 1.460 3.977 11.950 1.00 92.31 97 THR A CA 1
ATOM 778 C C . THR A 1 97 ? 2.172 4.032 10.601 1.00 92.31 97 THR A C 1
ATOM 780 O O . THR A 1 97 ? 2.385 2.998 9.959 1.00 92.31 97 THR A O 1
ATOM 783 N N . GLU A 1 98 ? 2.597 5.222 10.182 1.00 88.00 98 GLU A N 1
ATOM 784 C CA . GLU A 1 98 ? 3.462 5.386 9.008 1.00 88.00 98 GLU A CA 1
ATOM 785 C C . GLU A 1 98 ? 4.727 4.516 9.116 1.00 88.00 98 GLU A C 1
ATOM 787 O O . GLU A 1 98 ? 5.067 3.781 8.187 1.00 88.00 98 GLU A O 1
ATOM 792 N N . GLN A 1 99 ? 5.376 4.528 10.284 1.00 87.50 99 GLN A N 1
ATOM 793 C CA . GLN A 1 99 ? 6.572 3.734 10.556 1.00 87.50 99 GLN A CA 1
ATOM 794 C C . GLN A 1 99 ? 6.337 2.235 10.319 1.00 87.50 99 GLN A C 1
ATOM 796 O O . GLN A 1 99 ? 7.153 1.575 9.677 1.00 87.50 99 GLN A O 1
ATOM 801 N N . LEU A 1 100 ? 5.191 1.702 10.757 1.00 90.31 100 LEU A N 1
ATOM 802 C CA . LEU A 1 100 ? 4.843 0.297 10.534 1.00 90.31 100 LEU A CA 1
ATOM 803 C C . LEU A 1 100 ? 4.704 -0.028 9.039 1.00 90.31 100 LEU A C 1
ATOM 805 O O . LEU A 1 100 ? 5.096 -1.110 8.599 1.00 90.31 100 LEU A O 1
ATOM 809 N N . ILE A 1 101 ? 4.158 0.897 8.245 1.00 87.88 101 ILE A N 1
ATOM 810 C CA . ILE A 1 101 ? 4.047 0.736 6.790 1.00 87.88 101 ILE A CA 1
ATOM 811 C C . ILE A 1 101 ? 5.441 0.737 6.154 1.00 87.88 101 ILE A C 1
ATOM 813 O O . ILE A 1 101 ? 5.729 -0.133 5.328 1.00 87.88 101 ILE A O 1
ATOM 817 N N . ARG A 1 102 ? 6.318 1.664 6.560 1.00 86.94 102 ARG A N 1
ATOM 818 C CA . ARG A 1 102 ? 7.707 1.756 6.076 1.00 86.94 102 ARG A CA 1
ATOM 819 C C . ARG A 1 102 ? 8.488 0.476 6.354 1.00 86.94 102 ARG A C 1
ATOM 821 O O . ARG A 1 102 ? 9.116 -0.067 5.445 1.00 86.94 102 ARG A O 1
ATOM 828 N N . GLU A 1 103 ? 8.380 -0.049 7.571 1.00 87.69 103 GLU A N 1
ATOM 829 C CA . GLU A 1 103 ? 8.984 -1.323 7.972 1.00 87.69 103 GLU A CA 1
ATOM 830 C C . GLU A 1 103 ? 8.388 -2.501 7.195 1.00 87.69 103 GLU A C 1
ATOM 832 O O . GLU A 1 103 ? 9.113 -3.327 6.642 1.00 87.69 103 GLU A O 1
ATOM 837 N N . GLY A 1 104 ? 7.059 -2.562 7.080 1.00 87.75 104 GLY A N 1
ATOM 838 C CA . GLY A 1 104 ? 6.369 -3.617 6.340 1.00 87.75 104 GLY A CA 1
ATOM 839 C C . GLY A 1 104 ? 6.764 -3.660 4.861 1.00 87.75 104 GLY A C 1
ATOM 840 O O . GLY A 1 104 ? 6.931 -4.745 4.288 1.00 87.75 104 GLY A O 1
ATOM 841 N N . LEU A 1 105 ? 6.972 -2.496 4.246 1.00 88.19 105 LEU A N 1
ATOM 842 C CA . LEU A 1 105 ? 7.318 -2.347 2.833 1.00 88.19 105 LEU A CA 1
ATOM 843 C C . LEU A 1 105 ? 8.824 -2.214 2.570 1.00 88.19 105 LEU A C 1
ATOM 845 O O . LEU A 1 105 ? 9.207 -2.161 1.405 1.00 88.19 105 LEU A O 1
ATOM 849 N N . ASN A 1 106 ? 9.676 -2.289 3.599 1.00 88.69 106 ASN A N 1
ATOM 850 C CA . ASN A 1 106 ? 11.133 -2.121 3.498 1.00 88.69 106 ASN A CA 1
ATOM 851 C C . ASN A 1 106 ? 11.523 -0.913 2.635 1.00 88.69 106 ASN A C 1
ATOM 853 O O . ASN A 1 106 ? 12.371 -1.033 1.746 1.00 88.69 106 ASN A O 1
ATOM 857 N N . PHE A 1 107 ? 10.870 0.225 2.847 1.00 85.31 107 PHE A N 1
ATOM 858 C CA . PHE A 1 107 ? 11.250 1.424 2.119 1.00 85.31 107 PHE A CA 1
ATOM 859 C C . PHE A 1 107 ? 12.681 1.834 2.518 1.00 85.31 107 PHE A C 1
ATOM 861 O O . PHE A 1 107 ? 12.975 1.876 3.712 1.00 85.31 107 PHE A O 1
ATOM 868 N N . PRO A 1 108 ? 13.592 2.077 1.551 1.00 80.62 108 PRO A N 1
ATOM 869 C CA . PRO A 1 108 ? 14.997 2.411 1.813 1.00 80.62 108 PRO A CA 1
ATOM 870 C C . PRO A 1 108 ? 15.197 3.862 2.284 1.00 80.62 108 PRO A C 1
ATOM 872 O O . PRO A 1 108 ? 16.323 4.351 2.311 1.00 80.62 108 PRO A O 1
ATOM 875 N N . ASP A 1 109 ? 14.101 4.550 2.580 1.00 76.38 109 ASP A N 1
ATOM 876 C CA . ASP A 1 109 ? 14.027 5.971 2.863 1.00 76.38 109 ASP A CA 1
ATOM 877 C C . ASP A 1 109 ? 14.719 6.294 4.198 1.00 76.38 109 ASP A C 1
ATOM 879 O O . ASP A 1 109 ? 14.512 5.619 5.207 1.00 76.38 109 ASP A O 1
ATOM 883 N N . ASP A 1 110 ? 15.514 7.358 4.205 1.00 78.25 110 ASP A N 1
ATOM 884 C CA . ASP A 1 110 ? 16.069 7.986 5.404 1.00 78.25 110 ASP A CA 1
ATOM 885 C C . ASP A 1 110 ? 15.295 9.269 5.767 1.00 78.25 110 ASP A C 1
ATOM 887 O O . ASP A 1 110 ? 14.412 9.711 5.030 1.00 78.25 110 ASP A O 1
ATOM 891 N N . GLU A 1 111 ? 15.631 9.904 6.894 1.00 75.62 111 GLU A N 1
ATOM 892 C CA . GLU A 1 111 ? 14.981 11.153 7.337 1.00 75.62 111 GLU A CA 1
ATOM 893 C C . GLU A 1 111 ? 15.081 12.304 6.315 1.00 75.62 111 GLU A C 1
ATOM 895 O O . GLU A 1 111 ? 14.286 13.240 6.361 1.00 75.62 111 GLU A O 1
ATOM 900 N N . ASN A 1 112 ? 16.037 12.246 5.381 1.00 75.19 112 ASN A N 1
ATOM 901 C CA . ASN A 1 112 ? 16.255 13.270 4.357 1.00 75.19 112 ASN A CA 1
ATOM 902 C C . ASN A 1 112 ? 15.621 12.911 3.008 1.00 75.19 112 ASN A C 1
ATOM 904 O O . ASN A 1 112 ? 15.727 13.677 2.043 1.00 75.19 112 ASN A O 1
ATOM 908 N N . SER A 1 113 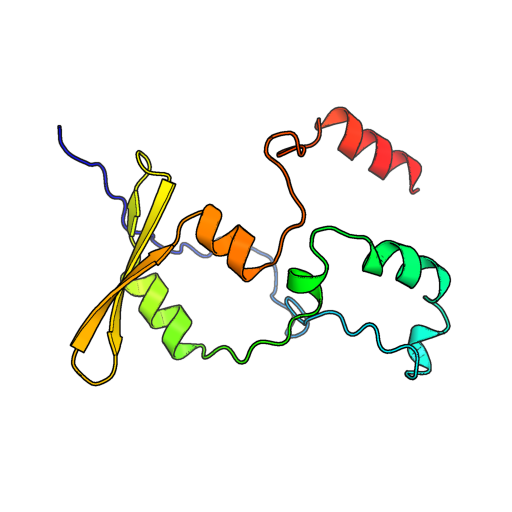? 14.984 11.747 2.912 1.00 75.75 113 SER A N 1
ATOM 909 C CA . SER A 1 113 ? 14.395 11.275 1.673 1.00 75.75 113 SER A CA 1
ATOM 910 C C . SER A 1 113 ? 13.180 12.133 1.306 1.00 75.75 113 SER A C 1
ATOM 912 O O . SER A 1 113 ? 12.371 12.484 2.169 1.00 75.75 113 SER A O 1
ATOM 914 N N . PRO A 1 114 ? 13.032 12.521 0.027 1.00 69.62 114 PRO A N 1
ATOM 915 C CA . PRO A 1 114 ? 11.970 13.427 -0.380 1.00 69.62 114 PRO A CA 1
ATOM 916 C C . PRO A 1 114 ? 10.600 12.777 -0.171 1.00 69.62 114 PRO A C 1
ATOM 918 O O . PRO A 1 114 ? 10.267 11.780 -0.806 1.00 69.62 114 PRO A O 1
ATOM 921 N N . THR A 1 115 ? 9.775 13.384 0.680 1.00 72.38 115 THR A N 1
ATOM 922 C CA . THR A 1 115 ? 8.391 12.945 0.938 1.00 72.38 115 THR A CA 1
ATOM 923 C C . THR A 1 115 ? 7.421 13.377 -0.161 1.00 72.38 115 THR A C 1
ATOM 925 O O . THR A 1 115 ? 6.323 12.839 -0.287 1.00 72.38 115 THR A O 1
ATOM 928 N N . SER A 1 116 ? 7.817 14.350 -0.984 1.00 74.94 116 SER A N 1
ATOM 929 C CA . SER A 1 116 ? 7.054 14.806 -2.140 1.00 74.94 116 SER A CA 1
ATOM 930 C C . SER A 1 116 ? 7.974 15.376 -3.215 1.00 74.94 116 SER A C 1
ATOM 932 O O . SER A 1 116 ? 9.076 15.853 -2.939 1.00 74.94 116 SER A O 1
ATOM 934 N N . PHE A 1 117 ? 7.503 15.347 -4.460 1.00 75.81 117 PHE A N 1
ATOM 935 C CA . PHE A 1 117 ? 8.155 16.037 -5.566 1.00 75.81 117 PHE A CA 1
ATOM 936 C C . PHE A 1 117 ? 7.398 17.327 -5.886 1.00 75.81 117 PHE A C 1
ATOM 938 O O . PHE A 1 117 ? 6.165 17.316 -5.917 1.00 75.81 117 PHE A O 1
ATOM 945 N N . PRO A 1 118 ? 8.098 18.434 -6.194 1.00 83.56 118 PRO A N 1
ATOM 946 C CA . PRO A 1 118 ? 7.443 19.654 -6.639 1.00 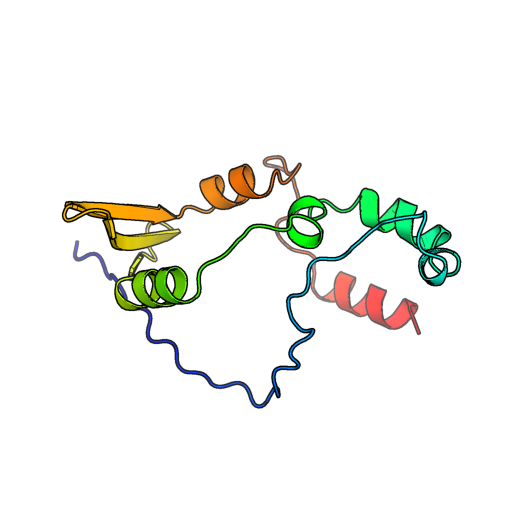83.56 118 PRO A CA 1
ATOM 947 C C . PRO A 1 118 ? 6.588 19.397 -7.883 1.00 83.56 118 PRO A C 1
ATOM 949 O O . PRO A 1 118 ? 7.063 18.829 -8.869 1.00 83.56 118 PRO A O 1
ATOM 952 N N . GLU A 1 119 ? 5.351 19.887 -7.883 1.00 80.50 119 GLU A N 1
ATOM 953 C CA . GLU A 1 119 ? 4.387 19.679 -8.973 1.00 80.50 119 GLU A CA 1
ATOM 954 C C . GLU A 1 119 ? 4.957 20.065 -10.351 1.00 80.50 119 GLU A C 1
ATOM 956 O O . GLU A 1 119 ? 4.779 19.356 -11.344 1.00 80.50 119 GLU A O 1
ATOM 961 N N . ARG A 1 120 ? 5.718 21.166 -10.405 1.00 82.75 120 ARG A N 1
ATOM 962 C CA . ARG A 1 120 ? 6.396 21.635 -11.622 1.00 82.75 120 ARG A CA 1
ATOM 963 C C . ARG A 1 120 ? 7.392 20.611 -12.172 1.00 82.75 120 ARG A C 1
ATOM 965 O O . ARG A 1 120 ? 7.510 20.477 -13.389 1.00 82.75 120 ARG A O 1
ATOM 972 N N . MET A 1 121 ? 8.103 19.901 -11.296 1.00 81.81 121 MET A N 1
ATOM 973 C CA . MET A 1 121 ? 9.050 18.857 -11.685 1.00 81.81 121 MET A CA 1
ATOM 974 C C . MET A 1 121 ? 8.304 17.660 -12.276 1.00 81.81 121 MET A C 1
ATOM 976 O O . MET A 1 121 ? 8.642 17.225 -13.375 1.00 81.81 121 MET A O 1
ATOM 980 N N . VAL A 1 122 ? 7.249 17.196 -11.598 1.00 78.06 122 VAL A N 1
ATOM 981 C CA . VAL A 1 122 ? 6.430 16.054 -12.037 1.00 78.06 122 VAL A CA 1
ATOM 982 C C . VAL A 1 122 ? 5.804 16.325 -13.407 1.00 78.06 122 VAL A C 1
ATOM 984 O O . VAL A 1 122 ? 5.994 15.544 -14.342 1.00 78.06 122 VAL A O 1
ATOM 987 N N . LYS A 1 123 ? 5.138 17.476 -13.568 1.00 79.50 123 LYS A N 1
ATOM 988 C CA . LYS A 1 123 ? 4.530 17.889 -14.844 1.00 79.50 123 LYS A CA 1
ATOM 989 C C . LYS A 1 123 ? 5.570 18.051 -15.951 1.00 79.50 123 LYS A C 1
ATOM 991 O O . LYS A 1 123 ? 5.354 17.603 -17.072 1.00 79.50 123 LYS A O 1
ATOM 996 N N . GLY A 1 124 ? 6.717 18.654 -15.636 1.00 80.44 124 GLY A N 1
ATOM 997 C CA . GLY A 1 124 ? 7.808 18.823 -16.593 1.00 80.44 124 GLY A CA 1
ATOM 998 C C . GLY A 1 124 ? 8.399 17.496 -17.073 1.00 80.44 124 GLY A C 1
ATOM 999 O O . GLY A 1 124 ? 8.712 17.374 -18.253 1.00 80.44 124 GLY A O 1
ATOM 1000 N N . CYS A 1 125 ? 8.544 16.501 -16.192 1.00 75.19 125 CYS A N 1
ATOM 1001 C CA . CYS A 1 125 ? 8.988 15.160 -16.578 1.00 75.19 125 CYS A CA 1
ATOM 1002 C C . CYS A 1 125 ? 7.967 14.469 -17.482 1.00 75.19 125 CYS A C 1
ATOM 1004 O O . CYS A 1 125 ? 8.354 13.950 -18.523 1.00 75.19 125 CYS A O 1
ATOM 1006 N N . MET A 1 126 ? 6.676 14.527 -17.138 1.00 68.31 126 MET A N 1
ATOM 1007 C CA . MET A 1 126 ? 5.610 13.930 -17.948 1.00 68.31 126 MET A CA 1
ATOM 1008 C C . MET A 1 126 ? 5.581 14.492 -19.377 1.00 68.31 126 MET A C 1
ATOM 1010 O O . MET A 1 126 ? 5.492 13.726 -20.328 1.00 68.31 126 MET A O 1
ATOM 1014 N N . LEU A 1 127 ? 5.737 15.811 -19.537 1.00 72.50 127 LEU A N 1
ATOM 1015 C CA . LEU A 1 127 ? 5.763 16.468 -20.851 1.00 72.50 127 LEU A CA 1
ATOM 1016 C C . L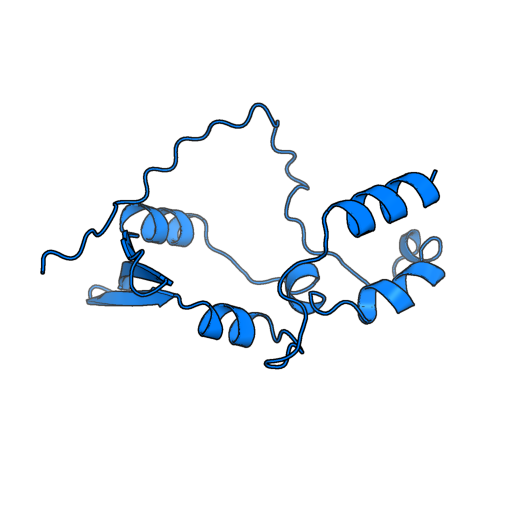EU A 1 127 ? 6.994 16.119 -21.703 1.00 72.50 127 LEU A C 1
ATOM 1018 O O . LEU A 1 127 ? 6.951 16.301 -22.912 1.00 72.50 127 LEU A O 1
ATOM 1022 N N . ARG A 1 128 ? 8.088 15.643 -21.093 1.00 72.00 128 ARG A N 1
ATOM 1023 C CA . ARG A 1 128 ? 9.307 15.208 -21.803 1.00 72.00 128 ARG A CA 1
ATOM 1024 C C . ARG A 1 128 ? 9.303 13.724 -22.175 1.00 72.00 128 ARG A C 1
ATOM 1026 O O . ARG A 1 128 ? 10.224 13.283 -22.849 1.00 72.00 128 ARG A O 1
ATOM 1033 N N . MET A 1 129 ? 8.317 12.962 -21.701 1.00 62.97 129 MET A N 1
ATOM 1034 C CA . MET A 1 129 ? 8.130 11.553 -22.068 1.00 62.97 129 MET A CA 1
ATOM 1035 C C . MET A 1 129 ? 7.234 11.371 -23.308 1.00 62.97 129 MET A C 1
ATOM 1037 O O . MET A 1 129 ? 6.945 10.231 -23.666 1.00 62.97 129 MET A O 1
ATOM 1041 N N . GLY A 1 130 ? 6.771 12.470 -23.918 1.00 47.84 130 GLY A N 1
ATOM 1042 C CA . GLY A 1 130 ? 5.991 12.491 -25.160 1.00 47.84 130 GLY A CA 1
ATOM 1043 C C . GLY A 1 130 ? 6.832 12.845 -26.376 1.00 47.84 130 GLY A C 1
ATOM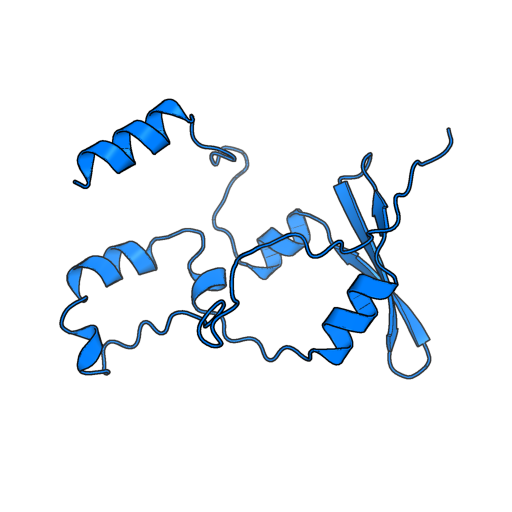 1044 O O . GLY A 1 130 ? 7.801 13.620 -26.210 1.00 47.84 130 GLY A O 1
#

Sequence (130 aa):
MANSSKTISVKYVSNVQFDPSHNTCCVYDETLPKMAVFKDILEFMKRLPIQKALTNQHRVFRSHIDHFWKNATYDEESDVVTSSVSLNGENKTIIITEQLIREGLNFPDDENSPTSFPERMVKGCMLRMG

Foldseek 3Di:
DDFPKDQDDPDPDDPDDDDPCPPDADDCDPVDPVCVVVVVCSVVLCPDLQNQVRHPDDDDDPVQVVQQSNQWIAGPVQRWIWGWDQDPNDTDIDIDDPVNVCVVRVRVDDPPRDPDDPPCVVVVVVVVVD

Radius of gyration: 19.32 Å; chains: 1; bounding box: 35×38×50 Å

Organism: Helianthus annuus (NCBI:txid4232)

pLDDT: mean 77.73, std 13.71, range [35.88, 92.88]